Protein AF-A0A2N3BL02-F1 (afdb_monomer)

Sequence (111 aa):
MDSLRSIVWSLTRTAAIVAPLGIALYLLLAWLAGRPDMPFWWTVFLTAPSGGFLGYHLLDSIRTGQVSVGRQAIERARQPVAYGMWTAWFSTMTILFLTLFVHAAIRLMAG

Secondary structure (DSSP, 8-state):
-HHHHHHHHHHHHHHHHHHHHHHHHHHHHHHHH-STTHHHHHHHHHHHHHHHHHHHHHHHHHHHSEEEETTEEEETTT-HHHHHHHHHHHHHHHHHHHHHHHHHHHHHHH-

Foldseek 3Di:
DVVVVVLVVVLVVVCVVVVVVVVVVLVVQVVVVVDPLRSLVVLLVVLVVVLVVLVVQLVVCVVQQWHDDPPDTDHCVPHVPSSVSVSVVSVVSSVVSVVSNVVSVVVVVVD

Radius of gyration: 16.65 Å; Cα contacts (8 Å, |Δi|>4): 91; chains: 1; bounding box: 35×23×49 Å

Nearest PDB structures (foldseek):
  9b8o-assembly1_f  TM=4.015E-01  e=3.543E+00  Rattus norvegicus
  5y05-assembly1_A  TM=5.654E-01  e=9.948E+00  Mycolicibacterium smegmatis MC2 155
  7u8o-assembly1_f  TM=4.003E-01  e=4.300E+00  Sus scrofa
  7u8p-assembly1_f  TM=4.393E-01  e=5.566E+00  Sus scrofa

Solvent-accessible surface area (backbone atoms only — not comparable to full-atom values): 5918 Å² total; per-residue (Å²): 117,70,70,58,56,51,51,52,49,52,52,51,54,50,50,68,49,51,52,57,51,51,51,51,50,50,52,49,40,47,63,74,48,82,41,92,61,48,43,32,54,50,40,33,66,55,22,49,62,51,22,51,52,37,42,50,52,45,53,47,20,69,73,72,39,3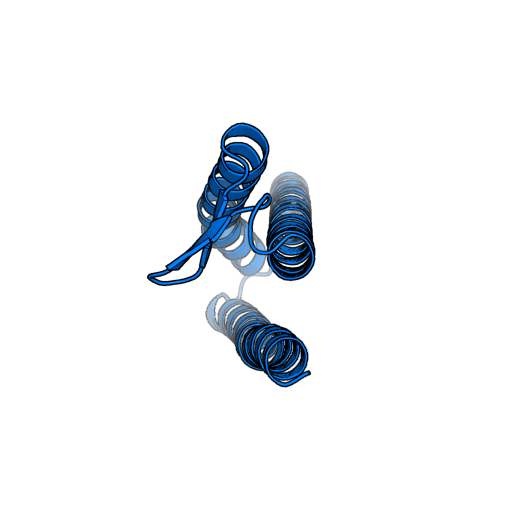6,43,79,55,93,95,43,75,36,37,38,93,84,37,49,68,62,28,50,53,51,52,50,49,40,48,53,51,24,50,50,23,49,52,48,23,52,53,22,51,52,53,68,74,76,109

pLDDT: mean 87.32, std 7.42, range [55.0, 95.0]

Structure (mmCIF, N/CA/C/O backbone):
data_AF-A0A2N3BL02-F1
#
_entry.id   AF-A0A2N3BL02-F1
#
loop_
_atom_site.group_PDB
_atom_site.id
_atom_site.type_symbol
_atom_site.label_atom_id
_atom_site.label_alt_id
_atom_site.label_comp_id
_atom_site.label_asym_id
_atom_site.label_entity_id
_atom_site.label_seq_id
_atom_site.pdbx_PDB_ins_code
_atom_site.Cartn_x
_atom_site.Cartn_y
_atom_site.Cartn_z
_atom_site.occupancy
_atom_site.B_iso_or_equiv
_atom_site.auth_seq_id
_atom_site.auth_comp_id
_atom_site.auth_asym_id
_atom_site.auth_atom_id
_atom_site.pdbx_PDB_model_num
ATOM 1 N N . MET A 1 1 ? -4.426 -3.406 27.547 1.00 55.00 1 MET A N 1
ATOM 2 C CA . MET A 1 1 ? -3.142 -3.249 26.816 1.00 55.00 1 MET A CA 1
ATOM 3 C C . MET A 1 1 ? -2.915 -4.350 25.775 1.00 55.00 1 MET A C 1
ATOM 5 O O . MET A 1 1 ? -2.140 -4.133 24.851 1.00 55.00 1 MET A O 1
ATOM 9 N N . ASP A 1 2 ? -3.638 -5.473 25.837 1.00 63.97 2 ASP A N 1
ATOM 10 C CA . ASP A 1 2 ? -3.451 -6.614 24.921 1.00 63.97 2 ASP A CA 1
ATOM 11 C C . ASP A 1 2 ? -3.832 -6.323 23.459 1.00 63.97 2 ASP A C 1
ATOM 13 O O . ASP A 1 2 ? -3.207 -6.849 22.540 1.00 63.97 2 ASP A O 1
ATOM 17 N N . SER A 1 3 ? -4.779 -5.404 23.227 1.00 77.50 3 SER A N 1
ATOM 18 C CA . SER A 1 3 ? -5.211 -5.014 21.875 1.00 77.50 3 SER A CA 1
ATOM 19 C C . SER A 1 3 ? -4.164 -4.220 21.089 1.00 77.50 3 SER A C 1
ATOM 21 O O . SER A 1 3 ? -4.132 -4.309 19.869 1.00 77.50 3 SER A O 1
ATOM 23 N N . LEU A 1 4 ? -3.315 -3.421 21.743 1.00 84.75 4 LEU A N 1
ATOM 24 C CA . LEU A 1 4 ? -2.323 -2.613 21.021 1.00 84.75 4 LEU A CA 1
ATOM 25 C C . LEU A 1 4 ? -1.123 -3.474 20.622 1.00 84.75 4 LEU A C 1
ATOM 27 O O . LEU A 1 4 ? -0.645 -3.397 19.493 1.00 84.75 4 LEU A O 1
ATOM 31 N N . ARG A 1 5 ? -0.706 -4.375 21.520 1.00 88.44 5 ARG A N 1
ATOM 32 C CA . ARG A 1 5 ? 0.312 -5.390 21.231 1.00 88.44 5 ARG A CA 1
ATOM 33 C C . ARG A 1 5 ? -0.102 -6.276 20.055 1.00 88.44 5 ARG A C 1
ATOM 35 O O . ARG A 1 5 ? 0.736 -6.542 19.199 1.00 88.44 5 ARG A O 1
ATOM 42 N N . SER A 1 6 ? -1.365 -6.706 19.983 1.00 86.88 6 SER A N 1
ATOM 43 C CA . SER A 1 6 ? -1.839 -7.539 18.871 1.00 86.88 6 SER A CA 1
ATOM 44 C C . SER A 1 6 ? -1.848 -6.792 17.530 1.00 86.88 6 SER A C 1
ATOM 46 O O . SER A 1 6 ? -1.417 -7.360 16.527 1.00 86.88 6 SER A O 1
ATOM 48 N N . ILE A 1 7 ? -2.248 -5.513 17.508 1.00 87.44 7 ILE A N 1
ATOM 49 C CA . ILE A 1 7 ? -2.210 -4.670 16.298 1.00 87.44 7 ILE A CA 1
ATOM 50 C C . ILE A 1 7 ? -0.768 -4.472 15.824 1.00 87.44 7 ILE A C 1
ATOM 52 O O . ILE A 1 7 ? -0.467 -4.732 14.660 1.00 87.44 7 ILE A O 1
ATOM 56 N N . VAL A 1 8 ? 0.137 -4.070 16.723 1.00 88.75 8 VAL A N 1
ATOM 57 C CA . VAL A 1 8 ? 1.562 -3.888 16.400 1.00 88.75 8 VAL A CA 1
ATOM 58 C C . VAL A 1 8 ? 2.157 -5.189 15.871 1.00 88.75 8 VAL A C 1
ATOM 60 O O . VAL A 1 8 ? 2.796 -5.190 14.824 1.00 88.75 8 VAL A O 1
ATOM 63 N N . TRP A 1 9 ? 1.896 -6.311 16.543 1.00 90.00 9 TRP A N 1
ATOM 64 C CA . TRP A 1 9 ? 2.368 -7.620 16.102 1.00 90.00 9 TRP A CA 1
ATOM 65 C C . TRP A 1 9 ? 1.867 -7.982 14.700 1.00 90.00 9 TRP A C 1
ATOM 67 O O . TRP A 1 9 ? 2.643 -8.467 13.877 1.00 90.00 9 TRP A O 1
ATOM 77 N N . SER A 1 10 ? 0.596 -7.707 14.398 1.00 87.12 10 SER A N 1
ATOM 78 C CA . SER A 1 10 ? 0.016 -7.959 13.076 1.00 87.12 10 SER A CA 1
ATOM 79 C C . SER A 1 10 ? 0.689 -7.131 11.980 1.00 87.12 10 SER A C 1
ATOM 81 O O . SER A 1 10 ? 1.024 -7.669 10.922 1.00 87.12 10 SER A O 1
ATOM 83 N N . LEU A 1 11 ? 0.915 -5.837 12.222 1.00 89.19 11 LEU A N 1
ATOM 84 C CA . LEU A 1 11 ? 1.586 -4.954 11.265 1.00 89.19 11 LEU A CA 1
ATOM 85 C C . LEU A 1 11 ? 3.036 -5.393 11.037 1.00 89.19 11 LEU A C 1
ATOM 87 O O . LEU A 1 11 ? 3.449 -5.574 9.892 1.00 89.19 11 LEU A O 1
ATOM 91 N N . THR A 1 12 ? 3.777 -5.668 12.113 1.00 91.94 12 THR A N 1
ATOM 92 C CA . THR A 1 12 ? 5.165 -6.143 12.042 1.00 91.94 12 THR A CA 1
ATOM 93 C C . THR A 1 12 ? 5.270 -7.466 11.294 1.00 91.94 12 THR A C 1
ATOM 95 O O . THR A 1 12 ? 6.107 -7.604 10.406 1.00 91.94 12 THR A O 1
ATOM 98 N N . ARG A 1 13 ? 4.397 -8.434 11.597 1.00 90.88 13 ARG A N 1
ATOM 99 C CA . ARG A 1 13 ? 4.363 -9.727 10.901 1.00 90.88 13 ARG A CA 1
ATOM 100 C C . ARG A 1 13 ? 4.094 -9.551 9.409 1.00 90.88 13 ARG A C 1
ATOM 102 O O . ARG A 1 13 ? 4.727 -10.216 8.596 1.00 90.88 13 ARG A O 1
ATOM 109 N N . THR A 1 14 ? 3.176 -8.657 9.052 1.00 87.44 14 THR A N 1
ATOM 110 C CA . THR A 1 14 ? 2.853 -8.380 7.647 1.00 87.44 14 THR A CA 1
ATOM 111 C C . THR A 1 14 ? 4.057 -7.769 6.931 1.00 87.44 14 THR A C 1
ATOM 113 O O . THR A 1 14 ? 4.457 -8.271 5.884 1.00 87.44 14 THR A O 1
ATOM 116 N N . ALA A 1 15 ? 4.699 -6.760 7.527 1.00 87.50 15 ALA A N 1
ATOM 117 C CA . ALA A 1 15 ? 5.909 -6.143 6.986 1.00 87.50 15 ALA A CA 1
ATOM 118 C C . ALA A 1 15 ? 7.046 -7.162 6.796 1.00 87.50 15 ALA A C 1
ATOM 120 O O . ALA A 1 15 ? 7.666 -7.212 5.734 1.00 87.50 15 ALA A O 1
ATOM 121 N N . ALA A 1 16 ? 7.271 -8.015 7.800 1.00 89.88 16 ALA A N 1
ATOM 122 C CA . ALA A 1 16 ? 8.320 -9.029 7.796 1.00 89.88 16 ALA A CA 1
ATOM 123 C C . ALA A 1 16 ? 8.116 -10.124 6.737 1.00 89.88 16 ALA A C 1
ATOM 125 O O . ALA A 1 16 ? 9.086 -10.759 6.347 1.00 89.88 16 ALA A O 1
ATOM 126 N N . ILE A 1 17 ? 6.885 -10.352 6.269 1.00 87.44 17 ILE A N 1
ATOM 127 C CA . ILE A 1 17 ? 6.587 -11.306 5.190 1.00 87.44 17 ILE A CA 1
ATOM 128 C C . ILE A 1 17 ? 6.652 -10.612 3.826 1.00 87.44 17 ILE A C 1
ATOM 130 O O . ILE A 1 17 ? 7.290 -11.111 2.902 1.00 87.44 17 ILE A O 1
ATOM 134 N N . VAL A 1 18 ? 6.008 -9.450 3.691 1.00 85.50 18 VAL A N 1
ATOM 135 C CA . VAL A 1 18 ? 5.866 -8.761 2.400 1.00 85.50 18 VAL A CA 1
ATOM 136 C C . VAL A 1 18 ? 7.206 -8.223 1.897 1.00 85.50 18 VAL A C 1
ATOM 138 O O . VAL A 1 18 ? 7.502 -8.362 0.712 1.00 85.50 18 VAL A O 1
ATOM 141 N N . ALA A 1 19 ? 8.041 -7.658 2.774 1.00 82.56 19 ALA A N 1
ATOM 142 C CA . ALA A 1 19 ? 9.329 -7.090 2.378 1.00 82.56 19 ALA A CA 1
ATOM 143 C C . ALA A 1 19 ? 10.286 -8.119 1.735 1.00 82.56 19 ALA A C 1
ATOM 145 O O . ALA A 1 19 ? 10.722 -7.882 0.605 1.00 82.56 19 ALA A O 1
ATOM 146 N N . PRO A 1 20 ? 10.603 -9.271 2.364 1.00 86.19 20 PRO A N 1
ATOM 147 C CA . PRO A 1 20 ? 11.497 -10.250 1.750 1.00 86.19 20 PRO A CA 1
ATOM 148 C C . PRO A 1 20 ? 10.884 -10.918 0.518 1.00 86.19 20 PRO A C 1
ATOM 150 O O . PRO A 1 20 ? 11.615 -11.178 -0.433 1.00 86.19 20 PRO A O 1
ATOM 153 N N . LEU A 1 21 ? 9.565 -11.152 0.485 1.00 83.94 21 LEU A N 1
ATOM 154 C CA . LEU A 1 21 ? 8.902 -11.673 -0.716 1.00 83.94 21 LEU A CA 1
ATOM 155 C C . LEU A 1 21 ? 9.020 -10.698 -1.892 1.00 83.94 21 LEU A C 1
ATOM 157 O O . LEU A 1 21 ? 9.301 -11.128 -3.008 1.00 83.94 21 LEU A O 1
ATOM 161 N N . GLY A 1 22 ? 8.866 -9.395 -1.643 1.00 79.75 22 GLY A N 1
ATOM 162 C CA . GLY A 1 22 ? 9.063 -8.359 -2.655 1.00 79.75 22 GLY A CA 1
ATOM 163 C C . GLY A 1 22 ? 10.494 -8.334 -3.196 1.00 79.75 22 GLY A C 1
ATOM 164 O O . GLY A 1 22 ? 10.691 -8.305 -4.409 1.00 79.75 22 GLY A O 1
ATOM 165 N N . ILE A 1 23 ? 11.495 -8.418 -2.313 1.00 84.19 23 ILE A N 1
ATOM 166 C CA . ILE A 1 23 ? 12.913 -8.473 -2.708 1.00 84.19 23 ILE A CA 1
ATOM 167 C C . ILE A 1 23 ? 13.209 -9.749 -3.506 1.00 84.19 23 ILE A C 1
ATOM 169 O O . ILE A 1 23 ? 13.825 -9.679 -4.567 1.00 84.19 23 ILE A O 1
ATOM 173 N N . ALA A 1 24 ? 12.757 -10.911 -3.031 1.00 85.00 24 ALA A N 1
ATOM 174 C CA . ALA A 1 24 ? 12.97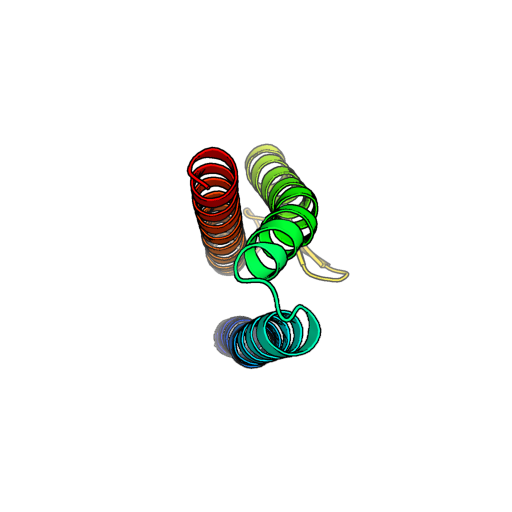9 -12.187 -3.706 1.00 85.00 24 ALA A CA 1
ATOM 175 C C . ALA A 1 24 ? 12.335 -12.210 -5.097 1.00 85.00 24 ALA A C 1
ATOM 177 O O . ALA A 1 24 ? 12.968 -12.643 -6.057 1.00 85.00 24 ALA A O 1
ATOM 178 N N . LEU A 1 25 ? 11.111 -11.688 -5.220 1.00 82.12 25 LEU A N 1
ATOM 179 C CA . LEU A 1 25 ? 10.428 -11.553 -6.502 1.00 82.12 25 LEU A CA 1
ATOM 180 C C . LEU A 1 25 ? 11.195 -10.625 -7.448 1.00 82.12 25 LEU A C 1
ATOM 182 O O . LEU A 1 25 ? 11.403 -10.982 -8.603 1.00 82.12 25 LEU A O 1
ATOM 186 N N . TYR A 1 26 ? 11.667 -9.473 -6.964 1.00 78.25 26 TYR A N 1
ATOM 187 C CA . TYR A 1 26 ? 12.472 -8.551 -7.767 1.00 78.25 26 TYR A CA 1
ATOM 188 C C . TYR A 1 26 ? 13.744 -9.222 -8.306 1.00 78.25 26 TYR A C 1
ATOM 190 O O . TYR A 1 26 ? 14.019 -9.158 -9.504 1.00 78.25 26 TYR A O 1
ATOM 198 N N . LEU A 1 27 ? 14.493 -9.911 -7.440 1.00 81.75 27 LEU A N 1
ATOM 199 C CA . LEU A 1 27 ? 15.722 -10.608 -7.825 1.00 81.75 27 LEU A CA 1
ATOM 200 C C . LEU A 1 27 ? 15.449 -11.764 -8.795 1.00 81.75 27 LEU A C 1
ATOM 202 O O . LEU A 1 27 ? 16.182 -11.926 -9.769 1.00 81.75 27 LEU A O 1
ATOM 206 N N . LEU A 1 28 ? 14.382 -12.535 -8.569 1.00 83.12 28 LEU A N 1
ATOM 207 C CA . LEU A 1 28 ? 13.970 -13.618 -9.461 1.00 83.12 28 LEU A CA 1
ATOM 208 C C . LEU A 1 28 ? 13.617 -13.090 -10.854 1.00 83.12 28 LEU A C 1
ATOM 210 O O . LEU A 1 28 ? 14.038 -13.668 -11.850 1.00 83.12 28 LEU A O 1
ATOM 214 N N . LEU A 1 29 ? 12.870 -11.990 -10.932 1.00 77.50 29 LEU A N 1
ATOM 215 C CA . LEU A 1 29 ? 12.493 -11.377 -12.203 1.00 77.50 29 LEU A CA 1
ATOM 216 C C . LEU A 1 29 ? 13.702 -10.785 -12.929 1.00 77.50 29 LEU A C 1
ATOM 218 O O . LEU A 1 29 ? 13.816 -10.950 -14.141 1.00 77.50 29 LEU A O 1
ATOM 222 N N . ALA A 1 30 ? 14.629 -10.157 -12.202 1.00 77.00 30 ALA A N 1
ATOM 223 C CA . ALA A 1 30 ? 15.891 -9.687 -12.768 1.00 77.00 30 ALA A CA 1
ATOM 224 C C . ALA A 1 30 ? 16.732 -10.845 -13.331 1.00 77.00 30 ALA A C 1
ATOM 226 O O . ALA A 1 30 ? 17.312 -10.717 -14.408 1.00 77.00 30 ALA A O 1
ATOM 227 N N . TRP A 1 31 ? 16.752 -11.987 -12.638 1.00 79.12 31 TRP A N 1
ATOM 228 C CA . TRP A 1 31 ? 17.458 -13.188 -13.078 1.00 79.12 31 TRP A CA 1
ATOM 229 C C . TRP A 1 31 ? 16.795 -13.864 -14.289 1.00 79.12 31 TRP A C 1
ATOM 231 O O . TRP A 1 31 ? 17.475 -14.156 -15.269 1.00 79.12 31 TRP A O 1
ATOM 241 N N . LEU A 1 32 ? 15.472 -14.072 -14.259 1.00 75.00 32 LEU A N 1
ATOM 242 C CA . LEU A 1 32 ? 14.716 -14.733 -15.333 1.00 75.00 32 LEU A CA 1
ATOM 243 C C . LEU A 1 32 ? 14.711 -13.937 -16.638 1.00 75.00 32 LEU A C 1
ATOM 245 O O . LEU A 1 32 ? 14.653 -14.516 -17.720 1.00 75.00 32 LEU A O 1
ATOM 249 N N . ALA A 1 33 ? 14.713 -12.612 -16.544 1.00 68.12 33 ALA A N 1
ATOM 250 C CA . ALA A 1 33 ? 14.465 -11.770 -17.696 1.00 68.12 33 ALA A CA 1
ATOM 251 C C . ALA A 1 33 ? 15.629 -11.696 -18.685 1.00 68.12 33 ALA A C 1
ATOM 253 O O . ALA A 1 33 ? 15.387 -11.438 -19.863 1.00 68.12 33 ALA A O 1
ATOM 254 N N . GLY A 1 34 ? 16.881 -11.803 -18.218 1.00 70.19 34 GLY A N 1
ATOM 255 C CA . GLY A 1 34 ? 18.076 -11.524 -19.033 1.00 70.19 34 GLY A CA 1
ATOM 256 C C . GLY A 1 34 ? 18.067 -10.148 -19.731 1.00 70.19 34 GLY A C 1
ATOM 257 O O . GLY A 1 34 ? 18.914 -9.875 -20.576 1.00 70.19 34 GLY A O 1
ATOM 258 N N . ARG A 1 35 ? 17.090 -9.292 -19.402 1.00 69.50 35 ARG A N 1
ATOM 259 C CA . ARG A 1 35 ? 16.793 -7.992 -19.997 1.00 69.50 35 ARG A CA 1
ATOM 260 C C . ARG A 1 35 ? 16.619 -6.982 -18.867 1.00 69.50 35 ARG A C 1
ATOM 262 O O . ARG A 1 35 ? 15.830 -7.248 -17.955 1.00 69.50 35 ARG A O 1
ATOM 269 N N . PRO A 1 36 ? 17.297 -5.828 -18.934 1.00 68.62 36 PRO A N 1
ATOM 270 C CA . PRO A 1 36 ? 17.280 -4.836 -17.861 1.00 68.62 36 PRO A CA 1
ATOM 271 C C . PRO A 1 36 ? 15.887 -4.232 -17.605 1.00 68.62 36 PRO A C 1
ATOM 273 O O . PRO A 1 36 ? 15.622 -3.780 -16.494 1.00 68.62 36 PRO A O 1
ATOM 276 N N . ASP A 1 37 ? 14.975 -4.284 -18.583 1.00 73.06 37 ASP A N 1
ATOM 277 C CA . ASP A 1 37 ? 13.695 -3.558 -18.523 1.00 73.06 37 ASP A CA 1
ATOM 278 C C . ASP A 1 37 ? 12.534 -4.379 -17.938 1.00 73.06 37 ASP A C 1
ATOM 280 O O . ASP A 1 37 ? 11.519 -3.845 -17.489 1.00 73.06 37 ASP A O 1
ATOM 284 N N . MET A 1 38 ? 12.661 -5.706 -17.926 1.00 78.00 38 MET A N 1
ATOM 285 C CA . MET A 1 38 ? 11.575 -6.609 -17.532 1.00 78.00 38 MET A CA 1
ATOM 286 C C . MET A 1 38 ? 11.159 -6.490 -16.052 1.00 78.00 38 MET A C 1
ATOM 288 O O . MET A 1 38 ? 9.958 -6.551 -15.779 1.00 78.00 38 MET A O 1
ATOM 292 N N . PRO A 1 39 ? 12.077 -6.265 -15.087 1.00 80.81 39 PRO A N 1
ATOM 293 C CA . PRO A 1 39 ? 11.698 -5.987 -13.701 1.00 80.81 39 PRO A CA 1
ATOM 294 C C . PRO A 1 39 ? 10.774 -4.772 -13.564 1.00 80.81 39 PRO A C 1
ATOM 296 O O . PRO A 1 39 ? 9.883 -4.770 -12.714 1.00 80.81 39 PRO A O 1
ATOM 299 N N . PHE A 1 40 ? 10.927 -3.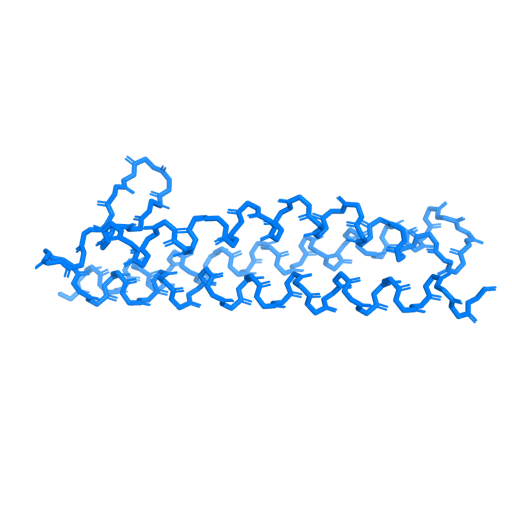758 -14.421 1.00 84.44 40 PHE A N 1
ATOM 300 C CA . PHE A 1 40 ? 10.068 -2.574 -14.406 1.00 84.44 40 PHE A CA 1
ATOM 301 C C . PHE A 1 40 ? 8.679 -2.875 -14.975 1.00 84.44 40 PHE A C 1
ATOM 303 O O . PHE A 1 40 ? 7.687 -2.483 -14.364 1.00 84.44 40 PHE A O 1
ATOM 310 N N . TRP A 1 41 ? 8.580 -3.654 -16.059 1.00 85.31 41 TRP A N 1
ATOM 311 C CA . TRP A 1 41 ? 7.289 -4.135 -16.577 1.00 85.31 41 TRP A CA 1
ATOM 312 C C . TRP A 1 41 ? 6.492 -4.906 -15.524 1.00 85.31 41 TRP A C 1
ATOM 314 O O . TRP A 1 41 ? 5.309 -4.641 -15.312 1.00 85.31 41 TRP A O 1
ATOM 324 N N . TRP A 1 42 ? 7.151 -5.816 -14.812 1.00 83.25 42 TRP A N 1
ATOM 325 C CA . TRP A 1 42 ? 6.522 -6.560 -13.724 1.00 83.25 42 TRP A CA 1
ATOM 326 C C . TRP A 1 42 ? 6.170 -5.684 -12.529 1.00 83.25 42 TRP A C 1
ATOM 328 O O . TRP A 1 42 ? 5.115 -5.870 -11.924 1.00 83.25 42 TRP A O 1
ATOM 338 N N . THR A 1 43 ? 7.014 -4.704 -12.210 1.00 87.06 43 THR A N 1
ATOM 339 C CA . THR A 1 43 ? 6.708 -3.725 -11.165 1.00 87.06 43 THR A CA 1
ATOM 340 C C . THR A 1 43 ? 5.426 -2.978 -11.512 1.00 87.06 43 THR A C 1
ATOM 342 O O . THR A 1 43 ? 4.523 -2.946 -10.684 1.00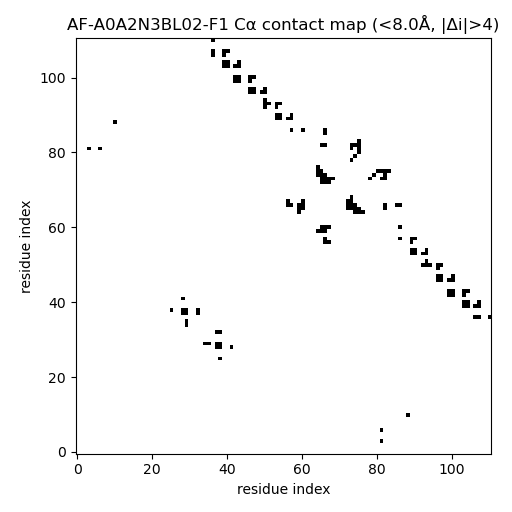 87.06 43 THR A O 1
ATOM 345 N N . VAL A 1 44 ? 5.281 -2.461 -12.735 1.00 87.88 44 VAL A N 1
ATOM 346 C CA . VAL A 1 44 ? 4.043 -1.816 -13.212 1.00 87.88 44 VAL A CA 1
ATOM 347 C C . VAL A 1 44 ? 2.851 -2.770 -13.105 1.00 87.88 44 VAL A C 1
ATOM 349 O O . VAL A 1 44 ? 1.834 -2.416 -12.507 1.00 87.88 44 VAL A O 1
ATOM 352 N N . PHE A 1 45 ? 2.992 -3.994 -13.622 1.00 88.75 45 PHE A N 1
ATOM 353 C CA . PHE A 1 45 ? 1.923 -4.993 -13.649 1.00 88.75 45 PHE A CA 1
ATOM 354 C C . PHE A 1 45 ? 1.411 -5.372 -12.253 1.00 88.75 45 PHE A C 1
ATOM 356 O O . PHE A 1 45 ? 0.214 -5.564 -12.067 1.00 88.75 45 PHE A O 1
ATOM 363 N N . LEU A 1 46 ? 2.298 -5.457 -11.261 1.00 87.19 46 LEU A N 1
ATOM 364 C CA . LEU A 1 46 ? 1.931 -5.827 -9.894 1.00 87.19 46 LEU A CA 1
ATOM 365 C C . LEU A 1 46 ? 1.464 -4.628 -9.069 1.00 87.19 46 LEU A C 1
ATOM 367 O O . LEU A 1 46 ? 0.523 -4.741 -8.276 1.00 87.19 46 LEU A O 1
ATOM 371 N N . THR A 1 47 ? 2.117 -3.477 -9.238 1.00 90.31 47 THR A N 1
ATOM 372 C CA . THR A 1 47 ? 1.858 -2.302 -8.401 1.00 90.31 47 THR A CA 1
ATOM 373 C C . THR A 1 47 ? 0.605 -1.545 -8.813 1.00 90.31 47 THR A C 1
ATOM 375 O O . THR A 1 47 ? -0.079 -1.034 -7.934 1.00 90.31 47 THR A O 1
ATOM 378 N N . ALA A 1 48 ? 0.241 -1.527 -10.099 1.00 87.38 48 ALA A N 1
ATOM 379 C CA . ALA A 1 48 ? -0.967 -0.849 -10.569 1.00 87.38 48 ALA A CA 1
ATOM 380 C C . ALA A 1 48 ? -2.270 -1.420 -9.968 1.00 87.38 48 ALA A C 1
ATOM 382 O O . ALA A 1 48 ? -2.992 -0.665 -9.309 1.00 87.38 48 ALA A O 1
ATOM 383 N N . PRO A 1 49 ? -2.590 -2.725 -10.113 1.00 89.62 49 PRO A N 1
ATOM 384 C CA . PRO A 1 49 ? -3.822 -3.280 -9.553 1.00 89.62 49 PRO A CA 1
ATOM 385 C C . PRO A 1 49 ? -3.808 -3.265 -8.022 1.00 89.62 49 PRO A C 1
ATOM 387 O O . PRO A 1 49 ? -4.808 -2.915 -7.399 1.00 89.62 49 PRO A O 1
ATOM 390 N N . SER A 1 50 ? -2.666 -3.580 -7.405 1.00 89.62 50 SER A N 1
ATOM 391 C CA . SER A 1 50 ? -2.533 -3.607 -5.945 1.00 89.62 50 SER A CA 1
ATOM 392 C C . SER A 1 50 ? -2.642 -2.207 -5.334 1.00 89.62 50 SER A C 1
ATOM 394 O O . SER A 1 50 ? -3.349 -2.015 -4.350 1.00 89.62 50 SER A O 1
ATOM 396 N N . GLY A 1 51 ? -1.989 -1.211 -5.937 1.00 89.94 51 GLY A N 1
ATOM 397 C CA . GLY A 1 51 ? -2.062 0.187 -5.520 1.00 89.94 51 GLY A CA 1
ATOM 398 C C . GLY A 1 51 ? -3.462 0.766 -5.710 1.00 89.94 51 GLY A C 1
ATOM 399 O O . GLY A 1 51 ? -3.962 1.441 -4.814 1.00 89.94 51 GLY A O 1
ATOM 400 N N . GLY A 1 52 ? -4.134 0.441 -6.820 1.00 90.44 52 GLY A N 1
ATOM 401 C CA . GLY A 1 52 ? -5.530 0.815 -7.053 1.00 90.44 52 GLY A CA 1
ATOM 402 C C . GLY A 1 52 ? -6.485 0.202 -6.026 1.00 90.44 52 GLY A C 1
ATOM 403 O O . GLY A 1 52 ? -7.317 0.910 -5.461 1.00 90.44 52 GLY A O 1
ATOM 404 N N . PHE A 1 53 ? -6.323 -1.088 -5.721 1.00 90.94 53 PHE A N 1
ATOM 405 C CA . PHE A 1 53 ? -7.097 -1.783 -4.690 1.00 90.94 53 PHE A CA 1
ATOM 406 C C . PHE A 1 53 ? -6.903 -1.157 -3.301 1.00 90.94 53 PHE A C 1
ATOM 408 O O . PHE A 1 53 ? -7.877 -0.832 -2.618 1.00 90.94 53 PHE A O 1
ATOM 415 N N . LEU A 1 54 ? -5.650 -0.935 -2.894 1.00 91.44 54 LEU A N 1
ATOM 416 C CA . LEU A 1 54 ? -5.324 -0.302 -1.615 1.00 91.44 54 LEU A CA 1
ATOM 417 C C . LEU A 1 54 ? -5.851 1.136 -1.544 1.00 91.44 54 LEU A C 1
ATOM 419 O O . LEU A 1 54 ? -6.440 1.517 -0.533 1.00 91.44 54 LEU A O 1
ATOM 423 N N . GLY A 1 55 ? -5.705 1.906 -2.624 1.00 92.38 55 GLY A N 1
ATOM 424 C CA . GLY A 1 55 ? -6.204 3.274 -2.722 1.00 92.38 55 GLY A CA 1
ATOM 425 C C . GLY A 1 55 ? -7.728 3.353 -2.644 1.00 92.38 55 GLY A C 1
ATOM 426 O O . GLY A 1 55 ? -8.258 4.215 -1.944 1.00 92.38 55 GLY A O 1
ATOM 427 N N . TYR A 1 56 ? -8.441 2.425 -3.288 1.00 93.75 56 TYR A N 1
ATOM 428 C CA . TYR A 1 56 ? -9.894 2.312 -3.162 1.00 93.75 56 TYR A CA 1
ATOM 429 C C . TYR A 1 56 ? -10.308 2.052 -1.710 1.00 93.75 56 TYR A C 1
ATOM 431 O O . TYR A 1 56 ? -11.126 2.797 -1.174 1.00 93.75 56 TYR A O 1
ATOM 439 N N . HIS A 1 57 ? -9.702 1.062 -1.048 1.00 91.12 57 HIS A N 1
ATOM 440 C CA . HIS A 1 57 ? -10.001 0.753 0.353 1.00 91.12 57 HIS A CA 1
ATOM 441 C C . HIS A 1 57 ? -9.638 1.892 1.307 1.00 91.12 57 HIS A C 1
ATOM 443 O O . HIS A 1 57 ? -10.353 2.135 2.278 1.00 91.12 57 HIS A O 1
ATOM 449 N N . LEU A 1 58 ? -8.557 2.620 1.027 1.00 93.50 58 LEU A N 1
ATOM 450 C CA . LEU A 1 58 ? -8.187 3.801 1.790 1.00 93.50 58 LEU A CA 1
ATOM 451 C C . LEU A 1 58 ? -9.259 4.891 1.662 1.00 93.50 58 LEU A C 1
ATOM 453 O O . LEU A 1 58 ? -9.753 5.382 2.676 1.00 93.50 58 LEU A O 1
ATOM 457 N N . LEU A 1 59 ? -9.661 5.237 0.438 1.00 95.00 59 LEU A N 1
ATOM 458 C CA . LEU A 1 59 ? -10.703 6.237 0.194 1.00 95.00 59 LEU A CA 1
ATOM 459 C C . LEU A 1 59 ? -12.045 5.823 0.798 1.00 95.00 59 LEU A C 1
ATOM 461 O O . LEU A 1 59 ? -12.713 6.647 1.424 1.00 95.00 59 LEU A O 1
ATOM 465 N N . ASP A 1 60 ? -12.421 4.556 0.644 1.00 94.06 60 ASP A N 1
ATOM 466 C CA . ASP A 1 60 ? -13.622 3.999 1.254 1.00 94.06 60 ASP A CA 1
ATOM 467 C C . ASP A 1 60 ? -13.567 4.124 2.780 1.00 94.06 60 ASP A C 1
ATOM 469 O O . ASP A 1 60 ? -14.494 4.655 3.385 1.00 94.06 60 ASP A O 1
ATOM 473 N N . SER A 1 61 ? -12.437 3.784 3.405 1.00 93.38 61 SER A N 1
ATOM 474 C CA . SER A 1 61 ? -12.291 3.882 4.860 1.00 93.38 61 SER A CA 1
ATOM 475 C C . SER A 1 61 ? -12.355 5.304 5.403 1.00 93.38 61 SER A C 1
ATOM 477 O O . SER A 1 61 ? -12.813 5.522 6.530 1.00 93.38 61 SER A O 1
ATOM 479 N N . ILE A 1 62 ? -11.912 6.287 4.617 1.00 93.94 62 ILE A N 1
ATOM 480 C CA . ILE A 1 62 ? -12.042 7.706 4.952 1.00 93.94 62 ILE A CA 1
ATOM 481 C C . ILE A 1 62 ? -13.513 8.128 4.879 1.00 93.94 62 ILE A C 1
ATOM 483 O O . ILE A 1 62 ? -13.968 8.854 5.764 1.00 93.94 62 ILE A O 1
ATOM 487 N N . ARG A 1 63 ? -14.248 7.655 3.863 1.00 94.81 63 ARG A N 1
ATOM 488 C CA . ARG A 1 63 ? -15.667 7.971 3.633 1.00 94.81 63 ARG A CA 1
ATOM 489 C C . ARG A 1 63 ? -16.590 7.325 4.661 1.00 94.81 63 ARG A C 1
ATOM 491 O O . ARG A 1 63 ? -17.457 7.998 5.205 1.00 94.81 63 ARG A O 1
ATOM 498 N N . THR A 1 64 ? -16.413 6.035 4.921 1.00 94.56 64 THR A N 1
ATOM 499 C CA . THR A 1 64 ? -17.287 5.243 5.799 1.00 94.56 64 THR A CA 1
ATOM 500 C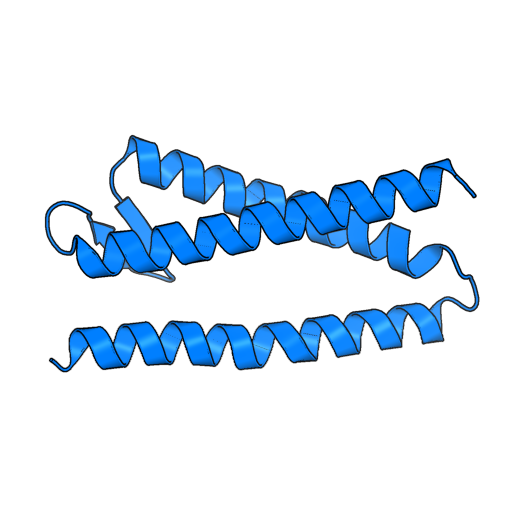 C . THR A 1 64 ? -16.877 5.333 7.266 1.00 94.56 64 THR A C 1
ATOM 502 O O . THR A 1 64 ? -17.661 5.009 8.155 1.00 94.56 64 THR A O 1
ATOM 505 N N . GLY A 1 65 ? -15.641 5.758 7.545 1.00 93.62 65 GLY A N 1
ATOM 506 C CA . GLY A 1 65 ? -15.064 5.688 8.884 1.00 93.62 65 GLY A CA 1
ATOM 507 C C . GLY A 1 65 ? -14.777 4.251 9.332 1.00 93.62 65 GLY A C 1
ATOM 508 O O . GLY A 1 65 ? -14.625 4.019 10.533 1.00 93.62 65 GLY A O 1
ATOM 509 N N . GLN A 1 66 ? -14.709 3.293 8.401 1.00 94.31 66 GLN A N 1
ATOM 510 C CA . GLN A 1 66 ? -14.448 1.882 8.679 1.00 94.31 66 GLN A CA 1
ATOM 511 C C . GLN A 1 66 ? -13.292 1.367 7.827 1.00 94.31 66 GLN A C 1
ATOM 513 O O . GLN A 1 66 ? -13.285 1.551 6.619 1.00 94.31 66 GLN A O 1
ATOM 518 N N . VAL A 1 67 ? -12.319 0.685 8.426 1.00 92.88 67 VAL A N 1
ATOM 519 C CA . VAL A 1 67 ? -11.247 0.021 7.671 1.00 92.88 67 VAL A CA 1
ATOM 520 C C . VAL A 1 67 ? -11.429 -1.491 7.740 1.00 92.88 67 VAL A C 1
ATOM 522 O O . VAL A 1 67 ? -11.522 -2.069 8.823 1.00 92.88 67 VAL A O 1
ATOM 525 N N . SER A 1 68 ? -11.516 -2.130 6.575 1.00 88.81 68 SER A N 1
ATOM 526 C CA . SER A 1 68 ? -11.669 -3.583 6.471 1.00 88.81 68 SER A CA 1
ATOM 527 C C . SER A 1 68 ? -10.305 -4.260 6.562 1.00 88.81 68 SER A C 1
ATOM 529 O O . SER A 1 68 ? -9.431 -4.032 5.729 1.00 88.81 68 SER A O 1
ATOM 531 N N . VAL A 1 69 ? -10.123 -5.107 7.574 1.00 86.06 69 VAL A N 1
ATOM 532 C CA . VAL A 1 69 ? -8.894 -5.869 7.813 1.00 86.06 69 VAL A CA 1
ATOM 533 C C . VAL A 1 69 ? -9.254 -7.346 7.934 1.00 86.06 69 VAL A C 1
ATOM 535 O O . VAL A 1 69 ? -9.843 -7.796 8.919 1.00 86.06 69 VAL A O 1
ATOM 538 N N . GLY A 1 70 ? -8.911 -8.126 6.909 1.00 82.88 70 GLY A N 1
ATOM 539 C CA . GLY A 1 70 ? -9.277 -9.539 6.838 1.00 82.88 70 GLY A CA 1
ATOM 540 C C . GLY A 1 70 ? -10.797 -9.725 6.821 1.00 82.88 70 GLY A C 1
ATOM 541 O O . GLY A 1 70 ? -11.461 -9.306 5.881 1.00 82.88 70 GLY A O 1
ATOM 542 N N . ARG A 1 71 ? -11.348 -10.366 7.860 1.00 84.94 71 ARG A N 1
ATOM 543 C CA . ARG A 1 71 ? -12.800 -10.597 8.015 1.00 84.94 71 ARG A CA 1
ATOM 544 C C . ARG A 1 71 ? -13.484 -9.595 8.953 1.00 84.94 71 ARG A C 1
ATOM 546 O O . ARG A 1 71 ? -14.638 -9.802 9.311 1.00 84.94 71 AR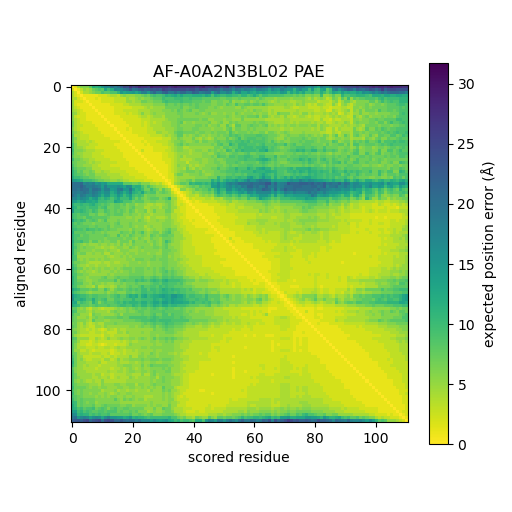G A O 1
ATOM 553 N N . GLN A 1 72 ? -12.773 -8.567 9.411 1.00 86.38 72 GLN A N 1
ATOM 554 C CA . GLN A 1 72 ? -13.265 -7.631 10.419 1.00 86.38 72 GLN A CA 1
ATOM 555 C C . GLN A 1 72 ? -13.294 -6.205 9.873 1.00 86.38 72 GLN A C 1
ATOM 557 O O . GLN A 1 72 ? -12.349 -5.765 9.220 1.00 86.38 72 GLN A O 1
ATOM 562 N N . ALA A 1 73 ? -14.363 -5.473 10.185 1.00 90.06 73 ALA A N 1
ATOM 563 C CA . ALA A 1 73 ? -14.439 -4.034 9.977 1.00 90.06 73 ALA A CA 1
ATOM 564 C C . ALA A 1 73 ? -14.043 -3.317 11.274 1.00 90.06 73 ALA A C 1
ATOM 566 O O . ALA A 1 73 ? -14.633 -3.547 12.331 1.00 90.06 73 ALA A O 1
ATOM 567 N N . ILE A 1 74 ? -13.028 -2.460 11.199 1.00 91.38 74 ILE A N 1
ATOM 568 C CA . ILE A 1 74 ? -12.569 -1.640 12.320 1.00 91.38 74 ILE A CA 1
ATOM 569 C C . ILE A 1 74 ? -13.192 -0.256 12.175 1.00 91.38 74 ILE A C 1
ATOM 571 O O . ILE A 1 74 ? -12.851 0.504 11.270 1.00 91.38 74 ILE A O 1
ATOM 575 N N . GLU A 1 75 ? -14.104 0.078 13.080 1.00 94.75 75 GLU A N 1
ATOM 576 C CA . GLU A 1 75 ? -14.834 1.346 13.073 1.00 94.75 75 GLU A CA 1
ATOM 577 C C . GLU A 1 75 ? -14.083 2.435 13.847 1.00 94.75 75 GLU A C 1
ATOM 579 O O . GLU A 1 75 ? -13.693 2.233 15.001 1.00 94.75 75 GLU A O 1
ATOM 584 N N . ARG A 1 76 ? -13.966 3.634 13.263 1.00 94.25 76 ARG A N 1
ATOM 585 C CA . ARG A 1 76 ? -13.331 4.805 13.890 1.00 94.25 76 ARG A CA 1
ATOM 586 C C . ARG A 1 76 ? -13.953 5.159 15.243 1.00 94.25 76 ARG A C 1
ATOM 588 O O . ARG A 1 76 ? -13.226 5.491 16.172 1.00 94.25 76 ARG A O 1
ATOM 595 N N . ALA A 1 77 ? -15.280 5.076 15.361 1.00 93.38 77 ALA A N 1
ATOM 596 C CA . ALA A 1 77 ? -16.006 5.451 16.576 1.00 93.38 77 ALA A CA 1
ATOM 597 C C . ALA A 1 77 ? -15.767 4.484 17.749 1.00 93.38 77 ALA A C 1
ATOM 599 O O . ALA A 1 77 ? -15.744 4.909 18.900 1.00 93.38 77 ALA A O 1
ATOM 600 N N . ARG A 1 78 ? -15.578 3.188 17.465 1.00 92.56 78 ARG A N 1
ATOM 601 C CA . ARG A 1 78 ? -15.380 2.151 18.492 1.00 92.56 78 ARG A CA 1
ATOM 602 C C . ARG A 1 78 ? -13.908 1.920 18.812 1.00 92.56 78 ARG A C 1
ATOM 604 O O . ARG A 1 78 ? -13.561 1.643 19.954 1.00 92.56 78 ARG A O 1
ATOM 611 N N . GLN A 1 79 ? -13.047 1.996 17.799 1.00 92.81 79 GLN A N 1
ATOM 612 C CA . GLN A 1 79 ? -11.635 1.628 17.893 1.00 92.81 79 GLN A CA 1
ATOM 613 C C . GLN A 1 79 ? -10.746 2.673 17.191 1.00 92.81 79 GLN A C 1
ATOM 615 O O . GLN A 1 79 ? -10.065 2.350 16.215 1.00 92.81 79 GLN A O 1
ATOM 620 N N . PRO A 1 80 ? -10.710 3.930 17.674 1.00 92.50 80 PRO A N 1
ATOM 621 C CA . PRO A 1 80 ? -10.064 5.042 16.970 1.00 92.50 80 PRO A CA 1
ATOM 622 C C . PRO A 1 80 ? -8.560 4.836 16.757 1.00 92.50 80 PRO A C 1
ATOM 624 O O . PRO A 1 80 ? -8.035 5.163 15.695 1.00 92.50 80 PRO A O 1
ATOM 627 N N . VAL A 1 81 ? -7.868 4.241 17.735 1.00 92.56 81 VAL A N 1
ATOM 628 C CA . VAL A 1 81 ? -6.428 3.948 17.636 1.00 92.56 81 VAL A CA 1
ATOM 629 C C . VAL A 1 81 ? -6.161 2.878 16.577 1.00 92.56 81 VAL A C 1
ATOM 631 O O . VAL A 1 81 ? -5.309 3.069 15.712 1.00 92.56 81 VAL A O 1
ATOM 634 N N . ALA A 1 82 ? -6.915 1.775 16.602 1.00 91.44 82 ALA A N 1
ATOM 635 C CA . ALA A 1 82 ? -6.768 0.695 15.628 1.00 91.44 82 ALA A CA 1
ATOM 636 C C . ALA A 1 82 ? -7.102 1.177 14.211 1.00 91.44 82 ALA A C 1
ATOM 638 O O . ALA A 1 82 ? -6.350 0.907 13.275 1.00 91.44 82 ALA A O 1
ATOM 639 N N . TYR A 1 83 ? -8.186 1.947 14.077 1.00 94.31 83 TYR A N 1
ATOM 640 C CA . TYR A 1 83 ? -8.567 2.602 12.833 1.00 94.31 83 TYR A CA 1
ATOM 641 C C . TYR A 1 83 ? -7.427 3.481 12.307 1.00 94.31 83 TYR A C 1
ATOM 643 O O . TYR A 1 83 ? -7.038 3.342 11.150 1.00 94.31 83 TYR A O 1
ATOM 651 N N . GLY A 1 84 ? -6.849 4.340 13.154 1.00 93.25 84 GLY A N 1
ATOM 652 C CA . GLY A 1 84 ? -5.743 5.220 12.777 1.00 93.25 84 GLY A CA 1
ATOM 653 C C . GLY A 1 84 ? -4.504 4.455 12.307 1.00 93.25 84 GLY A C 1
ATOM 654 O O . GLY A 1 84 ? -3.961 4.772 11.252 1.00 93.25 84 GLY A O 1
ATOM 655 N N . MET A 1 85 ? -4.089 3.414 13.035 1.00 93.94 85 MET A N 1
ATOM 656 C CA . MET A 1 85 ? -2.915 2.604 12.680 1.00 93.94 85 MET A CA 1
ATOM 657 C C . MET A 1 85 ? -3.097 1.859 11.355 1.00 93.94 85 MET A C 1
ATOM 659 O O . MET A 1 85 ? -2.198 1.872 10.515 1.00 93.94 85 MET A O 1
ATOM 663 N N . TRP A 1 86 ? -4.258 1.237 11.141 1.00 93.94 86 TRP A N 1
ATOM 664 C CA . TRP A 1 86 ? -4.539 0.541 9.887 1.00 93.94 86 TRP A CA 1
ATOM 665 C C . TRP A 1 86 ? -4.693 1.510 8.722 1.00 93.94 86 TRP A C 1
ATOM 667 O O . TRP A 1 86 ? -4.102 1.282 7.673 1.00 93.94 86 TRP A O 1
ATOM 677 N N . THR A 1 87 ? -5.394 2.627 8.913 1.00 94.38 87 THR A N 1
ATOM 678 C CA . THR A 1 87 ? -5.498 3.674 7.887 1.00 94.38 87 THR A CA 1
ATOM 679 C C . THR A 1 87 ? -4.110 4.195 7.508 1.00 94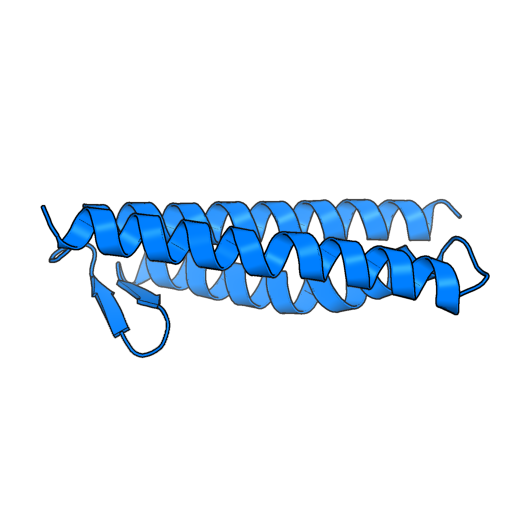.38 87 THR A C 1
ATOM 681 O O . THR A 1 87 ? -3.798 4.297 6.327 1.00 94.38 87 THR A O 1
ATOM 684 N N . ALA A 1 88 ? -3.232 4.444 8.486 1.00 93.94 88 ALA A N 1
ATOM 685 C CA . ALA A 1 88 ? -1.849 4.844 8.230 1.00 93.94 88 ALA A CA 1
ATOM 686 C C . ALA A 1 88 ? -1.058 3.767 7.468 1.00 93.94 88 ALA A C 1
ATOM 688 O O . ALA A 1 88 ? -0.326 4.091 6.536 1.00 93.94 88 ALA A O 1
ATOM 689 N N . TRP A 1 89 ? -1.228 2.488 7.813 1.00 92.06 89 TRP A N 1
ATOM 690 C CA . TRP A 1 89 ? -0.602 1.379 7.091 1.00 92.06 89 TRP A CA 1
ATOM 691 C C . TRP A 1 89 ? -1.060 1.301 5.626 1.00 92.06 89 TRP A C 1
ATOM 693 O O . TRP A 1 89 ? -0.220 1.263 4.726 1.00 92.06 89 TRP A O 1
ATOM 703 N N . PHE A 1 90 ? -2.373 1.340 5.371 1.00 92.38 90 PHE A N 1
ATOM 704 C CA . PHE A 1 90 ? -2.935 1.353 4.014 1.00 92.38 90 PHE A CA 1
ATOM 705 C C . PHE A 1 90 ? -2.474 2.581 3.217 1.00 92.38 90 PHE A C 1
ATOM 707 O O . PHE A 1 90 ? -2.117 2.439 2.047 1.00 92.38 90 PHE A O 1
ATOM 714 N N . SER A 1 91 ? -2.402 3.760 3.844 1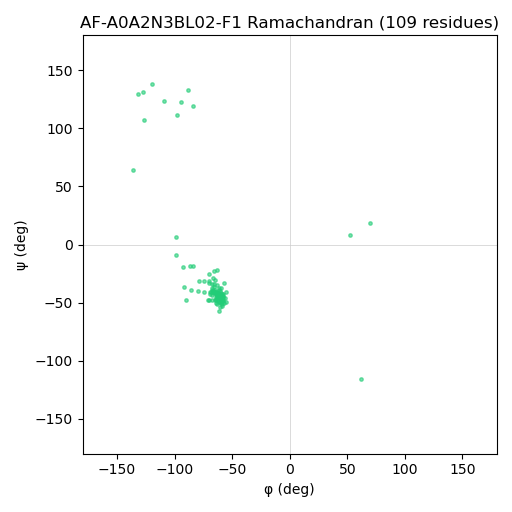.00 93.06 91 SER A N 1
ATOM 715 C CA . SER A 1 91 ? -1.840 4.973 3.234 1.00 93.06 91 SER A CA 1
ATOM 716 C C . SER A 1 91 ? -0.388 4.785 2.814 1.00 93.06 91 SER A C 1
ATOM 718 O O . SER A 1 91 ? -0.051 5.033 1.658 1.00 93.06 91 SER A O 1
ATOM 720 N N . THR A 1 92 ? 0.464 4.292 3.715 1.00 94.06 92 THR A N 1
ATOM 721 C CA . THR A 1 92 ? 1.882 4.043 3.422 1.00 94.06 92 THR A CA 1
ATOM 722 C C . THR A 1 92 ? 2.047 3.056 2.271 1.00 94.06 92 THR A C 1
ATOM 724 O O . THR A 1 92 ? 2.825 3.315 1.356 1.00 94.06 92 THR A O 1
ATOM 727 N N . MET A 1 93 ? 1.289 1.953 2.268 1.00 92.12 93 MET A N 1
ATOM 728 C CA . MET A 1 93 ? 1.332 0.979 1.174 1.00 92.12 93 MET A CA 1
ATOM 729 C C . MET A 1 93 ? 0.841 1.590 -0.142 1.00 92.12 93 MET A C 1
ATOM 731 O O . MET A 1 93 ? 1.484 1.413 -1.169 1.00 92.12 93 MET A O 1
ATOM 735 N N . THR A 1 94 ? -0.243 2.365 -0.123 1.00 93.12 94 THR A N 1
ATOM 736 C CA . THR A 1 94 ? -0.764 3.035 -1.327 1.00 93.12 94 THR A CA 1
ATOM 737 C C . THR A 1 94 ? 0.278 3.976 -1.933 1.00 93.12 94 THR A C 1
ATOM 739 O O . THR A 1 94 ? 0.531 3.918 -3.135 1.00 93.12 94 THR A O 1
ATOM 742 N N . ILE A 1 95 ? 0.927 4.801 -1.102 1.00 94.06 95 ILE A N 1
ATOM 743 C CA . ILE A 1 95 ? 1.985 5.719 -1.544 1.00 94.06 95 ILE A CA 1
ATOM 744 C C . ILE A 1 95 ? 3.166 4.933 -2.110 1.00 94.06 95 ILE A C 1
ATOM 746 O O . ILE A 1 95 ? 3.614 5.231 -3.210 1.00 94.06 95 ILE A O 1
ATOM 750 N N . LEU A 1 96 ? 3.637 3.903 -1.404 1.00 91.50 96 LEU A N 1
ATOM 751 C CA . LEU A 1 96 ? 4.767 3.088 -1.847 1.00 91.50 96 LEU A CA 1
ATOM 752 C C . LEU A 1 96 ? 4.494 2.426 -3.204 1.00 91.50 96 LEU A C 1
ATOM 754 O O . LEU A 1 96 ? 5.340 2.474 -4.093 1.00 91.50 96 LEU A O 1
ATOM 758 N N . PHE A 1 97 ? 3.302 1.859 -3.390 1.00 91.62 97 PHE A N 1
ATOM 759 C CA . PHE A 1 97 ? 2.908 1.238 -4.652 1.00 91.62 97 PHE A CA 1
ATOM 760 C C . PHE A 1 97 ? 2.799 2.267 -5.778 1.00 91.62 97 PHE A C 1
ATOM 762 O O . PHE A 1 97 ? 3.284 2.008 -6.877 1.00 91.62 97 PHE A O 1
ATOM 769 N N . LEU A 1 98 ? 2.240 3.450 -5.506 1.00 92.50 98 LEU A N 1
ATOM 770 C CA . LEU A 1 98 ? 2.193 4.541 -6.477 1.00 92.50 98 LEU A CA 1
ATOM 771 C C . LEU A 1 98 ? 3.602 5.021 -6.856 1.00 92.50 98 LEU A C 1
ATOM 773 O O . LEU A 1 98 ? 3.885 5.212 -8.035 1.00 92.50 98 LEU A O 1
ATOM 777 N N . THR A 1 99 ? 4.503 5.180 -5.885 1.00 93.12 99 THR A N 1
ATOM 778 C CA . THR A 1 99 ? 5.893 5.577 -6.136 1.00 93.12 99 THR A CA 1
ATOM 779 C C . THR A 1 99 ? 6.622 4.540 -6.982 1.00 93.12 99 THR A C 1
ATOM 781 O O . THR A 1 99 ? 7.275 4.912 -7.954 1.00 93.12 99 THR A O 1
ATOM 784 N N . LEU A 1 100 ? 6.491 3.250 -6.659 1.00 89.88 100 LEU A N 1
ATOM 785 C CA . LEU A 1 100 ? 7.091 2.169 -7.444 1.00 89.88 100 LEU A CA 1
ATOM 786 C C . LEU A 1 100 ? 6.519 2.110 -8.862 1.00 89.88 100 LEU A C 1
ATOM 788 O O . LEU A 1 100 ? 7.282 1.967 -9.815 1.00 89.88 100 LEU A O 1
ATOM 792 N N . PHE A 1 101 ? 5.203 2.274 -9.006 1.00 90.75 101 PHE A N 1
ATOM 793 C CA . PHE A 1 101 ? 4.537 2.336 -10.302 1.00 90.75 101 PHE A CA 1
ATOM 794 C C . PHE A 1 101 ? 5.080 3.488 -11.154 1.00 90.75 101 PHE A C 1
ATOM 796 O O . PHE A 1 101 ? 5.524 3.265 -12.277 1.00 90.75 101 PHE A O 1
ATOM 803 N N . VAL A 1 102 ? 5.095 4.711 -10.610 1.00 92.00 102 VAL A N 1
ATOM 804 C CA . VAL A 1 102 ? 5.584 5.906 -11.317 1.00 92.00 102 VAL A CA 1
ATOM 805 C C . VAL A 1 102 ? 7.060 5.755 -11.670 1.00 92.00 102 VAL A C 1
ATOM 807 O O . VAL A 1 102 ? 7.449 6.028 -12.803 1.00 92.00 102 VAL A O 1
ATOM 810 N N . HIS A 1 103 ? 7.882 5.277 -10.733 1.00 90.75 103 HIS A N 1
ATOM 811 C CA . HIS A 1 103 ? 9.300 5.040 -10.976 1.00 90.75 103 HIS A CA 1
ATOM 812 C C . HIS A 1 103 ? 9.519 4.045 -12.122 1.00 90.75 103 HIS A C 1
ATOM 814 O O . HIS A 1 103 ? 10.290 4.322 -13.039 1.00 90.75 103 HIS A O 1
ATOM 820 N N . ALA A 1 104 ? 8.814 2.912 -12.103 1.00 89.06 104 ALA A N 1
ATOM 821 C CA . ALA A 1 104 ? 8.924 1.902 -13.145 1.00 89.06 104 ALA A CA 1
ATOM 822 C C . ALA A 1 104 ? 8.410 2.409 -14.500 1.00 89.06 104 ALA A C 1
ATOM 824 O O . ALA A 1 104 ? 9.074 2.203 -15.512 1.00 89.06 104 ALA A O 1
ATOM 825 N N . ALA A 1 105 ? 7.292 3.139 -14.522 1.00 89.44 105 ALA A N 1
ATOM 826 C CA . ALA A 1 105 ? 6.758 3.743 -15.738 1.00 89.44 105 ALA A CA 1
ATOM 827 C C . ALA A 1 105 ? 7.747 4.739 -16.366 1.00 89.44 105 ALA A C 1
ATOM 829 O O . ALA A 1 105 ? 7.993 4.677 -17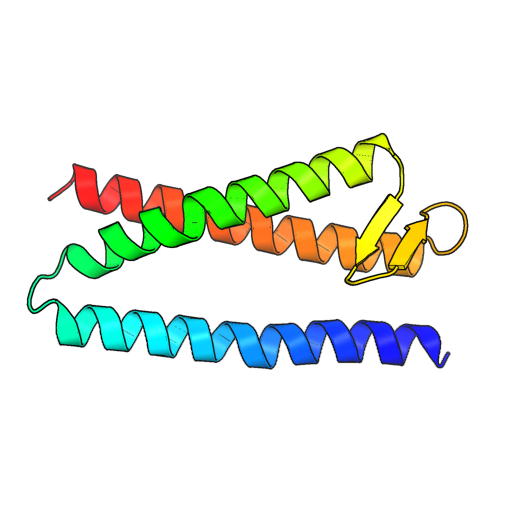.567 1.00 89.44 105 ALA A O 1
ATOM 830 N N . ILE A 1 106 ? 8.368 5.613 -15.564 1.00 92.50 106 ILE A N 1
ATOM 831 C CA . ILE A 1 106 ? 9.390 6.558 -16.046 1.00 92.50 106 ILE A CA 1
ATOM 832 C C . ILE A 1 106 ? 10.577 5.812 -16.659 1.00 92.50 106 ILE A C 1
ATOM 834 O O . ILE A 1 106 ? 11.054 6.199 -17.722 1.00 92.50 106 ILE A O 1
ATOM 838 N N . ARG A 1 107 ? 11.048 4.735 -16.019 1.00 89.12 107 ARG A N 1
ATOM 839 C CA . ARG A 1 107 ? 12.180 3.947 -16.531 1.00 89.12 107 ARG A CA 1
ATOM 840 C C . ARG A 1 107 ? 11.856 3.267 -17.858 1.00 89.12 107 ARG A C 1
ATOM 842 O O . ARG A 1 107 ? 12.703 3.284 -18.738 1.00 89.12 107 ARG A O 1
ATOM 849 N N . LEU A 1 108 ? 10.637 2.755 -18.020 1.00 87.25 108 LEU A N 1
ATOM 850 C CA . LEU A 1 108 ? 10.177 2.149 -19.273 1.00 87.25 108 LEU A CA 1
ATOM 851 C C . LEU A 1 108 ? 9.975 3.154 -20.414 1.00 87.25 108 LEU A C 1
ATOM 853 O O . LEU A 1 108 ? 10.031 2.759 -21.568 1.00 87.25 108 LEU A O 1
ATOM 857 N N . MET A 1 109 ? 9.713 4.429 -20.111 1.00 87.38 109 MET A N 1
ATOM 858 C CA . MET A 1 109 ? 9.591 5.487 -21.125 1.00 87.38 109 MET A CA 1
ATOM 859 C C . MET A 1 109 ? 10.943 6.086 -21.539 1.00 87.38 109 MET A C 1
ATOM 861 O O . MET A 1 109 ? 11.019 6.767 -22.559 1.00 87.38 109 MET A O 1
ATOM 865 N N . ALA A 1 110 ? 11.984 5.897 -20.724 1.00 84.19 110 ALA A N 1
ATOM 866 C CA . ALA A 1 110 ? 13.309 6.482 -20.925 1.00 84.19 110 ALA A CA 1
ATOM 867 C C . ALA A 1 110 ? 14.330 5.524 -21.571 1.00 84.19 110 ALA A C 1
ATOM 869 O O . ALA A 1 110 ? 15.437 5.967 -21.879 1.00 84.19 110 ALA A O 1
ATOM 870 N N . GLY A 1 111 ? 13.988 4.240 -21.716 1.00 67.94 111 GLY A N 1
ATOM 871 C CA . GLY A 1 111 ? 14.769 3.217 -22.424 1.00 67.94 111 GLY A CA 1
ATOM 872 C C . GLY A 1 111 ? 14.141 2.875 -23.764 1.00 67.94 111 GLY A C 1
ATOM 873 O O . GLY A 1 111 ? 14.916 2.551 -24.688 1.00 67.94 111 GLY A O 1
#

Mean predicted aligned error: 5.6 Å

=== Feature glossary ===
Key to the feature types in this record:

pLDDT. pLDDT is the predicted lDDT-Cα score: AlphaFold's confidence that the local environment of each residue (all inter-atomic distances within 15 Å) is correctly placed. It is a per-residue number between 0 and 100, with higher meaning more reliable.

Radius of gyration, Cα contacts, bounding box. The geometric summary reports three shape descriptors. Rg (radius of gyration) measures how spread out the Cα atoms are about their centre of mass; compact globular proteins have small Rg, elongated or unfolded ones large. Cα contacts (<8 Å, |i−j|>4) count long-range residue pairs in spatial proximity — high for tightly packed folds, near zero for rods or random coil. The bounding-box extents give the protein's footprint along x, y, z in Å.

Backbone torsions (φ/ψ). Backbone dihedral angles. Every residue except chain termini has a φ (preceding-C → N → Cα → C) and a ψ (N → Cα → C → next-N). They are reported in degrees following the IUPAC sign convention. Secondary structure is essentially a statement about which (φ, ψ) basin each residue occupies.

Contact-map, Ramachandran, and PAE plots. Plot images: a contact map (which residues are close in 3D, as an N×N binary image), a Ramachandran scatter (backbone torsion angles, revealing secondary-structure composition at a glance), and — for AlphaFold structures — a PAE heatmap (pairwise prediction confidence).

Predicted aligned error. Predicted Aligned Error (PAE) is an AlphaFold confidence matrix: entry (i, j) is the expected error in the position of residue j, in ångströms, when the prediction is superimposed on the true structure at residue i. Low PAE within a block of residues means that block is internally rigid and well-predicted; high PAE between two blocks means their relative placement is uncertain even if each block individually is confident.

Secondary structure (3-state, P-SEA). Three-state secondary structure (P-SEA) collapses the eight DSSP classes into helix (a), strand (b), and coil (c). P-SEA assigns these from Cα geometry alone — distances and angles — without requiring backbone oxygens, so it works on any Cα trace.

Solvent-accessible surface area. Solvent-accessible surface area (SASA) is the area in Å² traced out by the centre of a 1.4 Å probe sphere (a water molecule) rolled over the protein's van der Waals surface (Shrake–Rupley / Lee–Richards construction). Buried residues have near-zero SASA; fully exposed residues can exceed 200 Å². The total SASA scales roughly with the number of surface residues.

Foldseek 3Di. The Foldseek 3Di string encodes local tertiary geometry as a 20-letter alphabet — one character per residue — derived from the relative positions of nearby Cα atoms. Unlike the amino-acid sequence, 3Di is a direct function of the 3D structure, so two proteins with the same fold have similar 3Di strings even at low sequence identity.

B-factor. For experimental (PDB) structures, the B-factor (temperature factor) quantifies the positional spread of each atom in the crystal — a combination of thermal vibration and static disorder — in units of Å². High B-factors mark flexible loops or poorly resolved regions; low B-factors mark the rigid, well-ordered core.

mmCIF coordinates. The mmCIF block holds the 3D Cartesian coordinates of each backbone atom (N, Cα, C, O) in ångströms. mmCIF is the PDB's canonical archive format — a tagged-loop text representation of the atomic model.

InterPro / GO / CATH / organism. Functional annotations link the protein to curated databases. InterPro entries identify conserved domains and families by matching the sequence against member-database signatures (Pfam, PROSITE, CDD, …). Gene Ontology (GO) terms describe molecular function, biological process, and cellular component in a controlled vocabulary. CATH places the structure in a hierarchical fold classification (Class/Architecture/Topology/Homologous-superfamily). The organism is the source species.

Rendered structure images. Structure images are PyMOL renders from six orthogonal camera directions. Cartoon representation draws helices as coils and strands as arrows; sticks shows the backbone as bonds; surface shows the solvent-excluded envelope. Rainbow coloring maps sequence position to hue (blue→red, N→C); chain coloring assigns a distinct color per polypeptide.

Sequence. This is the polypeptide sequence — one letter per residue, N-terminus first. Length ranges from a few dozen residues for small domains to over a thousand for large multi-domain proteins.

Secondary structure (8-state, DSSP). The SS8 string is DSSP's per-residue secondary-structure call. α-helix (H) means an i→i+4 H-bond ladder; β-strand (E) means the residue participates in a β-sheet; 3₁₀ (G) and π (I) are tighter and wider helices; T/S are turns/bends; '-' is loop.

Nearest PDB structures. Structural nearest neighbors (via Foldseek easy-search vs the PDB). Reported per hit: target PDB id, E-value, and alignment TM-score. A TM-score above ~0.5 is the conventional threshold for 'same fold'.